Protein AF-A0A3M1Z560-F1 (afdb_monomer)

Nearest PDB structures (foldseek):
  5kz5-assembly1_i  TM=6.233E-01  e=4.955E-01  Homo sapiens
  3wfw-assembly1_A  TM=4.462E-01  e=5.004E+00  Methylacidiphilum infernorum V4
  7mby-assembly1_R  TM=2.902E-01  e=1.791E+00  Homo sapiens
  5iqj-assembly3_C  TM=2.449E-01  e=1.909E+00  Vibrio cholerae O1 biovar El Tor

Sequence (86 aa):
AYVWALEKDDGTLDFRFDVLNPQGLSAKAMCVILGETLSGEPLEQIAGVPNDIVHQIFGREISMGKGQGLMGIVHMVTHEAKKRLS

Solvent-accessible surface area (backbone atoms only — not comparable to full-atom values): 4956 Å² total; per-residue (Å²): 116,51,77,46,80,40,82,43,99,88,74,25,36,43,54,47,71,47,60,87,56,86,84,41,54,70,54,48,50,49,47,50,54,48,33,74,72,44,40,65,39,58,46,70,61,47,41,61,58,60,51,68,51,54,42,73,75,66,40,81,82,48,52,68,72,58,46,53,56,47,28,52,53,47,45,54,56,24,46,60,27,46,62,70,76,102

Mean predicted aligned error: 2.21 Å

Structure (mmCIF, N/CA/C/O backbone):
data_AF-A0A3M1Z560-F1
#
_entry.id   AF-A0A3M1Z560-F1
#
loop_
_atom_site.group_PDB
_atom_site.id
_atom_site.type_symbol
_atom_site.label_atom_id
_atom_site.label_alt_id
_atom_site.label_comp_id
_atom_site.label_asym_id
_atom_site.label_entity_id
_atom_site.label_seq_id
_atom_site.pdbx_PDB_ins_code
_atom_site.Cartn_x
_atom_site.Cartn_y
_atom_site.Cartn_z
_atom_site.occupancy
_atom_site.B_iso_or_equiv
_atom_site.auth_seq_id
_atom_site.auth_comp_id
_atom_site.auth_asym_id
_atom_site.auth_atom_id
_atom_site.pdbx_PDB_model_num
ATOM 1 N N . ALA A 1 1 ? 1.115 6.137 -6.071 1.00 90.81 1 ALA A N 1
ATOM 2 C CA . ALA A 1 1 ? -0.089 5.330 -6.340 1.00 90.81 1 ALA A CA 1
ATOM 3 C C . ALA A 1 1 ? -1.270 6.052 -5.721 1.00 90.81 1 ALA A C 1
ATOM 5 O O . ALA A 1 1 ? -1.051 6.797 -4.771 1.00 90.81 1 ALA A O 1
ATOM 6 N N . TYR A 1 2 ? -2.469 5.846 -6.245 1.00 97.44 2 TYR A N 1
ATOM 7 C CA . TYR A 1 2 ? -3.698 6.187 -5.539 1.00 97.44 2 TYR A CA 1
ATOM 8 C C . TYR A 1 2 ? -4.103 4.995 -4.673 1.00 97.44 2 TYR A C 1
ATOM 10 O O . TYR A 1 2 ? -3.911 3.850 -5.086 1.00 97.44 2 TYR A O 1
ATOM 18 N N . VAL A 1 3 ? -4.603 5.277 -3.472 1.00 98.19 3 VAL A N 1
ATOM 19 C CA . VAL A 1 3 ? -5.065 4.285 -2.498 1.00 98.19 3 VAL A CA 1
ATOM 20 C C . VAL A 1 3 ? -6.439 4.726 -2.020 1.00 98.19 3 VAL A C 1
ATOM 22 O O . VAL A 1 3 ? -6.608 5.876 -1.620 1.00 98.19 3 VAL A O 1
ATOM 25 N N . TRP A 1 4 ? -7.403 3.815 -2.052 1.00 98.56 4 TRP A N 1
ATOM 26 C CA . TRP A 1 4 ? -8.724 4.004 -1.469 1.00 98.56 4 TRP A CA 1
ATOM 27 C C . TRP A 1 4 ? -8.948 2.917 -0.426 1.00 98.56 4 TRP A C 1
ATOM 29 O O . TRP A 1 4 ? -8.848 1.736 -0.750 1.00 98.56 4 TRP A O 1
ATOM 39 N N . ALA A 1 5 ? -9.244 3.323 0.807 1.00 98.25 5 ALA A N 1
ATOM 40 C CA . ALA A 1 5 ? -9.671 2.432 1.877 1.00 98.25 5 ALA A CA 1
ATOM 41 C C . ALA A 1 5 ? -11.192 2.527 2.011 1.00 98.25 5 ALA A C 1
ATOM 43 O O . ALA A 1 5 ? -11.726 3.593 2.329 1.00 98.25 5 ALA A O 1
ATOM 44 N N . LEU A 1 6 ? -11.877 1.429 1.717 1.00 98.38 6 LEU A N 1
ATOM 45 C CA . LEU A 1 6 ? -13.327 1.320 1.770 1.00 98.38 6 LEU A CA 1
ATOM 46 C C . LEU A 1 6 ? -13.710 0.556 3.032 1.00 98.38 6 LEU A C 1
ATOM 48 O O . LEU A 1 6 ? -13.173 -0.517 3.288 1.00 98.38 6 LEU A O 1
ATOM 52 N N . GLU A 1 7 ? -14.627 1.101 3.819 1.00 97.62 7 GLU A N 1
ATOM 53 C CA . GLU A 1 7 ? -15.151 0.393 4.986 1.00 97.62 7 GLU A CA 1
ATOM 54 C C . GLU A 1 7 ? -16.045 -0.765 4.551 1.00 97.62 7 GLU A C 1
ATOM 56 O O . GLU A 1 7 ? -16.857 -0.636 3.631 1.00 97.62 7 GLU A O 1
ATOM 61 N N . LYS A 1 8 ? -15.877 -1.899 5.227 1.00 97.25 8 LYS A N 1
ATO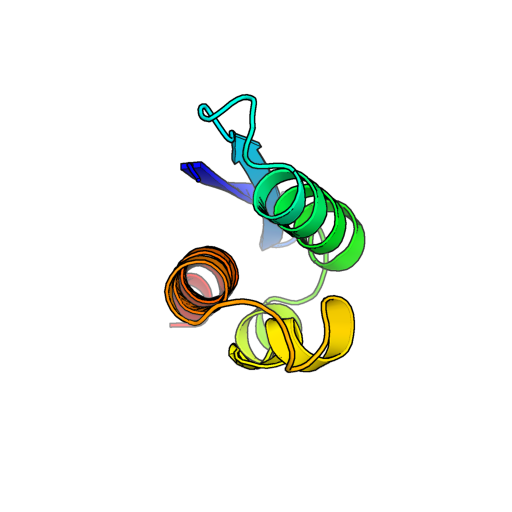M 62 C CA . LYS A 1 8 ? -16.747 -3.067 5.122 1.00 97.25 8 LYS A CA 1
ATOM 63 C C . LYS A 1 8 ? -17.733 -3.093 6.290 1.00 97.25 8 LYS A C 1
ATOM 65 O O . LYS A 1 8 ? -17.479 -2.510 7.342 1.00 97.25 8 LYS A O 1
ATOM 70 N N . ASP A 1 9 ? -18.826 -3.836 6.127 1.00 96.81 9 ASP A N 1
ATOM 71 C CA . ASP A 1 9 ? -19.877 -3.980 7.150 1.00 96.81 9 ASP A CA 1
ATOM 72 C C . ASP A 1 9 ? -19.361 -4.565 8.480 1.00 96.81 9 ASP A C 1
ATOM 74 O O . ASP A 1 9 ? -19.947 -4.334 9.534 1.00 96.81 9 ASP A O 1
ATOM 78 N N . ASP A 1 10 ? -18.255 -5.316 8.435 1.00 95.69 10 ASP A N 1
ATOM 79 C CA . ASP A 1 10 ? -17.583 -5.913 9.596 1.00 95.69 10 ASP A CA 1
ATOM 80 C C . ASP A 1 10 ? -16.587 -4.962 10.295 1.00 95.69 10 ASP A C 1
ATOM 82 O O . ASP A 1 10 ? -15.902 -5.370 11.232 1.00 95.69 10 ASP A O 1
ATOM 86 N N . GLY A 1 11 ? -16.496 -3.701 9.857 1.00 95.00 11 GLY A N 1
ATOM 87 C CA . GLY A 1 11 ? -15.583 -2.692 10.405 1.00 95.00 11 GLY A CA 1
ATOM 88 C C . GLY A 1 11 ? -14.138 -2.793 9.902 1.00 95.00 11 GLY A C 1
ATOM 89 O O . GLY A 1 11 ? -13.302 -1.972 10.281 1.00 95.00 11 GLY A O 1
ATOM 90 N N . THR A 1 12 ? -13.830 -3.765 9.040 1.00 98.19 12 THR A N 1
ATOM 91 C CA . THR A 1 12 ? -12.520 -3.881 8.381 1.00 98.19 12 THR A CA 1
ATOM 92 C C . THR A 1 12 ? -12.445 -3.003 7.126 1.00 98.19 12 THR A C 1
ATOM 94 O O . THR A 1 12 ? -13.411 -2.335 6.745 1.00 98.19 12 THR A O 1
ATOM 97 N N . LEU A 1 13 ? -11.280 -2.984 6.473 1.00 98.56 13 LEU A N 1
ATOM 98 C CA . LEU A 1 13 ? -11.041 -2.206 5.256 1.00 98.56 13 LEU A CA 1
ATOM 99 C C . LEU A 1 13 ? -10.871 -3.106 4.027 1.00 98.56 13 LEU A C 1
ATOM 101 O O . LEU A 1 13 ? -10.173 -4.112 4.091 1.00 98.56 13 LEU A O 1
ATOM 105 N N . ASP A 1 14 ? -11.458 -2.708 2.898 1.00 98.62 14 ASP A N 1
ATOM 106 C CA . ASP A 1 14 ? -11.105 -3.163 1.546 1.00 98.62 14 ASP A CA 1
ATOM 107 C C . ASP A 1 14 ? -10.206 -2.109 0.883 1.00 98.62 14 ASP A C 1
ATOM 109 O O . ASP A 1 14 ? -10.569 -0.928 0.827 1.00 98.62 14 ASP A O 1
ATOM 113 N N . PHE A 1 15 ? -9.031 -2.504 0.388 1.00 98.62 15 PHE A N 1
ATOM 114 C CA . PHE A 1 15 ? -8.085 -1.575 -0.231 1.00 98.62 15 PHE A CA 1
ATOM 115 C C . PHE A 1 15 ? -8.080 -1.694 -1.751 1.00 98.62 15 PHE A C 1
ATOM 117 O O . PHE A 1 15 ? -7.784 -2.743 -2.321 1.00 98.62 15 PHE A O 1
ATOM 124 N N . ARG A 1 16 ? -8.310 -0.565 -2.426 1.00 98.50 16 ARG A N 1
ATOM 125 C CA . ARG A 1 16 ? -8.195 -0.451 -3.884 1.00 98.50 16 ARG A CA 1
ATOM 126 C C . ARG A 1 16 ? -7.070 0.484 -4.266 1.00 98.50 16 ARG A C 1
ATOM 128 O O . ARG A 1 16 ? -6.794 1.468 -3.581 1.00 98.50 16 ARG A O 1
ATOM 135 N N . PHE A 1 17 ? -6.441 0.187 -5.396 1.00 98.50 17 PHE A N 1
ATOM 136 C CA . PHE A 1 17 ? -5.227 0.862 -5.824 1.00 98.50 17 PHE A CA 1
ATOM 137 C C . PHE A 1 17 ? -5.273 1.223 -7.299 1.00 98.50 17 PHE A C 1
ATOM 139 O O . PHE A 1 17 ? -5.832 0.486 -8.109 1.00 98.50 17 PHE A O 1
ATOM 146 N N . ASP A 1 18 ? -4.596 2.315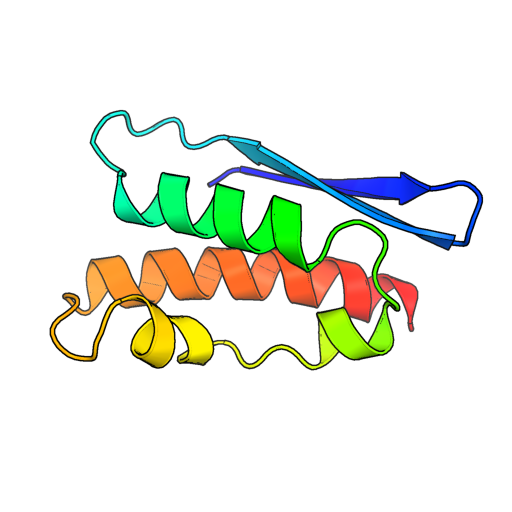 -7.647 1.00 98.06 18 ASP A N 1
ATOM 147 C CA . ASP A 1 18 ? -4.254 2.618 -9.033 1.00 98.06 18 ASP A CA 1
ATOM 148 C C . ASP A 1 18 ? -2.816 3.142 -9.152 1.00 98.06 18 ASP A C 1
ATOM 150 O O . ASP A 1 18 ? -2.330 3.969 -8.368 1.00 98.06 18 ASP A O 1
ATOM 154 N N . VAL A 1 19 ? -2.114 2.644 -10.166 1.00 97.62 19 VAL A N 1
ATOM 155 C CA . VAL A 1 19 ? -0.746 3.023 -10.507 1.00 97.62 19 VAL A CA 1
ATOM 156 C C . VAL A 1 19 ? -0.735 3.498 -11.953 1.00 97.62 19 VAL A C 1
ATOM 158 O O . VAL A 1 19 ? -0.475 2.729 -12.878 1.00 97.62 19 VAL A O 1
ATOM 161 N N . LEU A 1 20 ? -0.941 4.807 -12.123 1.00 95.56 20 LEU A N 1
ATOM 162 C CA . LEU A 1 20 ? -0.988 5.453 -13.439 1.00 95.56 20 LEU A CA 1
ATOM 163 C C . LEU A 1 20 ? 0.307 5.319 -14.241 1.00 95.56 20 LEU A C 1
ATOM 165 O O . LEU A 1 20 ? 0.276 5.372 -15.465 1.00 95.56 20 LEU A O 1
ATOM 169 N N . ASN A 1 21 ? 1.456 5.160 -13.576 1.00 94.19 21 ASN A N 1
ATOM 170 C CA . ASN A 1 21 ? 2.712 4.939 -14.281 1.00 94.19 21 ASN A CA 1
ATOM 171 C C . ASN A 1 21 ? 2.741 3.506 -14.852 1.00 94.19 21 ASN A C 1
ATOM 173 O O . ASN A 1 21 ? 2.898 2.551 -14.079 1.00 94.19 21 ASN A O 1
ATOM 177 N N . PRO A 1 22 ? 2.680 3.320 -16.187 1.00 93.00 22 PRO A N 1
ATOM 178 C CA . PRO A 1 22 ? 2.656 1.988 -16.779 1.00 93.00 22 PRO A CA 1
ATOM 179 C C . PRO A 1 22 ? 3.931 1.192 -16.477 1.00 93.00 22 PRO A C 1
ATOM 181 O O . PRO A 1 22 ? 3.852 -0.026 -16.318 1.00 93.00 22 PRO A O 1
ATOM 184 N N . GLN A 1 23 ? 5.067 1.877 -16.312 1.00 94.12 23 GLN A N 1
ATOM 185 C CA . GLN A 1 23 ? 6.381 1.292 -16.024 1.00 94.12 23 GLN A CA 1
ATOM 186 C C . GLN A 1 23 ? 6.596 0.993 -14.528 1.00 94.12 23 GLN A C 1
ATOM 188 O O . GLN A 1 23 ? 7.616 0.423 -14.143 1.00 94.12 23 GLN A O 1
ATOM 193 N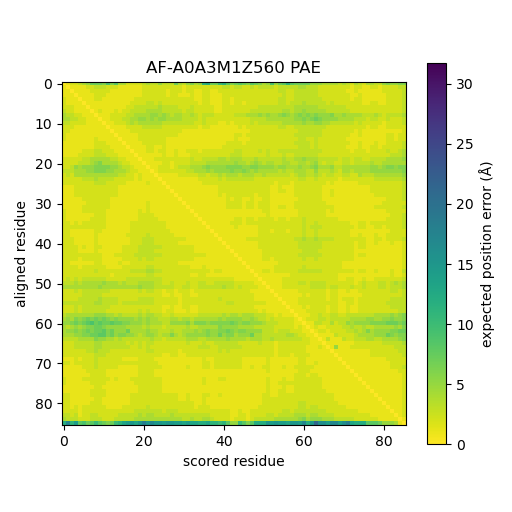 N . GLY A 1 24 ? 5.650 1.372 -13.662 1.00 94.69 24 GLY A N 1
ATOM 194 C CA . GLY A 1 24 ? 5.731 1.205 -12.210 1.00 94.69 24 GLY A CA 1
ATOM 195 C C . GLY A 1 24 ? 5.471 -0.226 -11.733 1.00 94.69 24 GLY A C 1
ATOM 196 O O . GLY A 1 24 ? 4.614 -0.418 -10.877 1.00 94.69 24 GLY A O 1
ATOM 197 N N . LEU A 1 25 ? 6.176 -1.229 -12.270 1.00 95.75 25 LEU A N 1
ATOM 198 C CA . LEU A 1 25 ? 5.905 -2.645 -11.983 1.00 95.75 25 LEU A CA 1
ATOM 199 C C . LEU A 1 25 ? 6.003 -2.980 -10.490 1.00 95.75 25 LEU A C 1
ATOM 201 O O . LEU A 1 25 ? 5.113 -3.630 -9.956 1.00 95.75 25 LEU A O 1
ATOM 205 N N . SER A 1 26 ? 7.032 -2.489 -9.796 1.00 97.00 26 SER A N 1
ATOM 206 C CA . SER A 1 26 ? 7.180 -2.729 -8.355 1.00 97.00 26 SER A CA 1
ATOM 207 C C . SER A 1 26 ? 6.067 -2.068 -7.537 1.00 97.00 26 SER A C 1
ATOM 209 O O . SER A 1 26 ? 5.613 -2.639 -6.555 1.00 97.00 26 SER A O 1
ATOM 211 N N . ALA A 1 27 ? 5.578 -0.896 -7.958 1.00 98.12 27 ALA A N 1
ATOM 212 C CA . ALA A 1 27 ? 4.448 -0.235 -7.307 1.00 98.12 27 ALA A CA 1
ATOM 213 C C . ALA A 1 27 ? 3.144 -1.008 -7.531 1.00 98.12 27 ALA A C 1
ATOM 215 O O . ALA A 1 27 ? 2.392 -1.203 -6.585 1.00 98.12 27 ALA A O 1
ATOM 216 N N . LYS A 1 28 ? 2.908 -1.503 -8.753 1.00 98.50 28 LYS A N 1
ATOM 217 C CA . LYS A 1 28 ? 1.767 -2.377 -9.065 1.00 98.50 28 LYS A CA 1
ATOM 218 C C . LYS A 1 28 ? 1.810 -3.660 -8.235 1.00 98.50 28 LYS A C 1
ATOM 220 O O . LYS A 1 28 ? 0.812 -4.006 -7.618 1.00 98.50 28 LYS A O 1
ATOM 225 N N . ALA A 1 29 ? 2.970 -4.314 -8.171 1.00 98.25 29 ALA A N 1
ATOM 226 C CA . ALA A 1 29 ? 3.170 -5.507 -7.354 1.00 98.25 29 ALA A CA 1
ATOM 227 C C . ALA A 1 29 ? 2.914 -5.224 -5.868 1.00 98.25 29 ALA A C 1
ATOM 229 O O . ALA A 1 29 ? 2.193 -5.976 -5.225 1.00 98.25 29 ALA A O 1
ATOM 230 N N . MET A 1 30 ? 3.428 -4.108 -5.340 1.00 98.44 30 MET A N 1
ATOM 231 C CA . MET A 1 30 ? 3.171 -3.701 -3.958 1.00 98.44 30 MET A CA 1
ATOM 232 C C . MET A 1 30 ? 1.674 -3.511 -3.685 1.00 98.44 30 MET A C 1
ATOM 234 O O . MET A 1 30 ? 1.179 -3.976 -2.666 1.00 98.44 30 MET A O 1
ATOM 238 N N . CYS A 1 31 ? 0.944 -2.863 -4.596 1.00 98.62 31 CYS A N 1
ATOM 239 C CA . CYS A 1 31 ? -0.503 -2.684 -4.481 1.00 98.62 31 CYS A CA 1
ATOM 240 C C . CYS A 1 3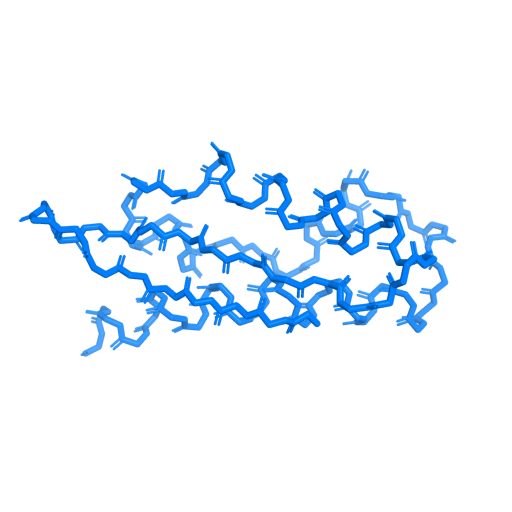1 ? -1.264 -4.018 -4.463 1.00 98.62 31 CYS A C 1
ATOM 242 O O . CYS A 1 31 ? -2.169 -4.173 -3.652 1.00 98.62 31 CYS A O 1
ATOM 244 N N . VAL A 1 32 ? -0.882 -4.981 -5.310 1.00 98.56 32 VAL A N 1
ATOM 245 C CA . VAL A 1 32 ? -1.482 -6.328 -5.309 1.00 98.56 32 VAL A CA 1
ATOM 246 C C . VAL A 1 32 ? -1.199 -7.044 -3.991 1.00 98.56 32 VAL A C 1
ATOM 248 O O . VAL A 1 32 ? -2.136 -7.499 -3.349 1.00 98.56 32 VAL A O 1
ATOM 251 N N . ILE A 1 33 ? 0.062 -7.064 -3.542 1.00 98.62 33 ILE A N 1
ATOM 252 C CA . ILE A 1 33 ? 0.450 -7.705 -2.278 1.00 98.62 33 ILE A CA 1
ATOM 253 C C . ILE A 1 33 ? -0.353 -7.118 -1.115 1.00 98.62 33 ILE A C 1
ATOM 255 O O . ILE A 1 33 ? -0.960 -7.866 -0.358 1.00 98.62 33 ILE A O 1
ATOM 259 N N . LEU A 1 34 ? -0.406 -5.790 -0.982 1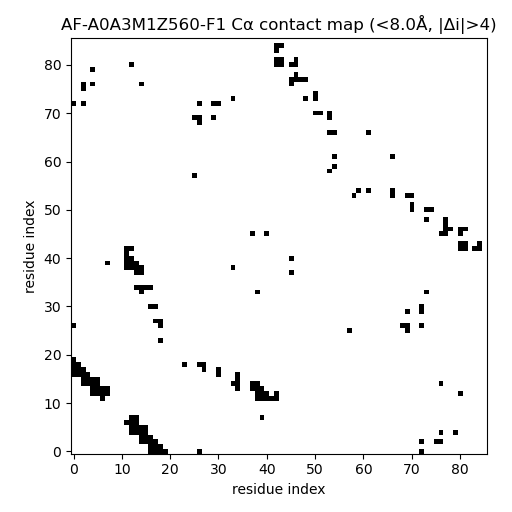.00 98.69 34 LEU A N 1
ATOM 260 C CA . LEU A 1 34 ? -1.152 -5.139 0.099 1.00 98.69 34 LEU A CA 1
ATOM 261 C C . LEU A 1 34 ? -2.657 -5.419 0.006 1.00 98.69 34 LEU A C 1
ATOM 263 O O . LEU A 1 34 ? -3.278 -5.715 1.019 1.00 98.69 34 LEU A O 1
ATOM 267 N N . GLY A 1 35 ? -3.238 -5.349 -1.193 1.00 98.56 35 GLY A N 1
ATOM 268 C CA . GLY A 1 35 ? -4.660 -5.614 -1.401 1.00 98.56 35 GLY A CA 1
ATOM 269 C C . GLY A 1 35 ? -5.058 -7.042 -1.039 1.00 98.56 35 GLY A C 1
ATOM 270 O O . GLY A 1 35 ? -6.035 -7.225 -0.320 1.00 98.56 35 GLY A O 1
ATOM 271 N N . GLU A 1 36 ? -4.287 -8.036 -1.482 1.00 98.56 36 GLU A N 1
ATOM 272 C CA . GLU A 1 36 ? -4.570 -9.458 -1.241 1.00 98.56 36 GLU A CA 1
ATOM 273 C C . GLU A 1 36 ? -4.300 -9.896 0.202 1.00 98.56 36 GLU A C 1
ATOM 275 O O . GLU A 1 36 ? -4.921 -10.846 0.669 1.00 98.56 36 GLU A O 1
ATOM 280 N N . THR A 1 37 ? -3.374 -9.232 0.901 1.00 98.38 37 THR A N 1
ATOM 281 C CA . THR A 1 37 ? -2.946 -9.656 2.248 1.00 98.38 37 THR A CA 1
ATOM 282 C C . THR A 1 37 ? -3.537 -8.848 3.392 1.00 98.38 37 THR A C 1
ATOM 284 O O . THR A 1 37 ? -3.531 -9.342 4.511 1.00 98.38 37 THR A O 1
ATOM 287 N N . LEU A 1 38 ? -3.997 -7.615 3.154 1.00 98.50 38 LEU A N 1
ATOM 288 C CA . LEU A 1 38 ? -4.471 -6.724 4.221 1.00 98.50 38 LEU A CA 1
ATOM 289 C C . LEU A 1 38 ? -5.957 -6.383 4.120 1.00 98.50 38 LEU A C 1
ATOM 291 O O . LEU A 1 38 ? -6.528 -5.900 5.096 1.00 98.50 38 LEU A O 1
ATOM 295 N N . SER A 1 39 ? -6.598 -6.592 2.967 1.00 98.56 39 SER A N 1
ATOM 296 C CA . SER A 1 39 ? -8.035 -6.328 2.856 1.00 98.56 39 SER A CA 1
ATOM 297 C C . SER A 1 39 ? -8.818 -7.341 3.685 1.00 98.56 39 SER A C 1
ATOM 299 O O . SER A 1 39 ? -8.675 -8.547 3.506 1.00 98.56 39 SER A O 1
ATOM 301 N N . GLY A 1 40 ? -9.677 -6.850 4.575 1.00 98.38 40 GLY A N 1
ATOM 302 C CA . GLY A 1 40 ? -10.452 -7.677 5.496 1.00 98.38 40 GLY A CA 1
ATOM 303 C C . GLY A 1 40 ? -9.728 -8.083 6.780 1.00 98.38 40 GLY A C 1
ATOM 304 O O . GLY A 1 40 ? -10.358 -8.707 7.630 1.00 98.38 40 GLY A O 1
ATOM 305 N N . GLU A 1 41 ? -8.457 -7.718 6.950 1.00 98.62 41 GLU A N 1
ATOM 306 C CA . GLU A 1 41 ? -7.721 -7.994 8.185 1.00 98.62 41 GLU A CA 1
ATOM 307 C C . GLU A 1 41 ? -8.077 -6.991 9.306 1.00 98.62 41 GLU A C 1
ATOM 309 O O . GLU A 1 41 ? -8.529 -5.870 9.027 1.00 98.62 41 GLU A O 1
ATOM 314 N N . PRO A 1 42 ? -7.861 -7.352 10.588 1.00 98.38 42 PRO A N 1
ATOM 315 C CA . PRO A 1 42 ? -7.998 -6.440 11.721 1.00 98.38 42 PRO A CA 1
ATOM 316 C C . PRO A 1 42 ? -7.188 -5.147 11.562 1.00 98.38 42 PRO A C 1
ATOM 318 O O . PRO A 1 42 ? -6.015 -5.157 11.169 1.00 98.38 42 PRO A O 1
ATOM 321 N N . LEU A 1 43 ? -7.790 -4.017 11.945 1.00 98.44 43 LEU A N 1
ATOM 322 C CA . LEU A 1 43 ? -7.181 -2.692 11.802 1.00 98.44 43 LEU A CA 1
ATOM 323 C C . LEU A 1 43 ? -5.847 -2.577 12.550 1.00 98.44 43 LEU A C 1
ATOM 325 O O . LEU A 1 43 ? -4.925 -1.927 12.062 1.00 98.44 43 LEU A O 1
ATOM 329 N N . GLU A 1 44 ? -5.712 -3.229 13.704 1.00 98.38 44 GLU A N 1
ATOM 330 C CA . GLU A 1 44 ? -4.486 -3.243 14.502 1.00 98.38 44 GLU A CA 1
ATOM 331 C C . GLU A 1 44 ? -3.341 -3.955 13.775 1.00 98.38 44 GLU A C 1
ATOM 333 O O . GLU A 1 44 ? -2.196 -3.499 13.838 1.00 98.38 44 GLU A O 1
ATOM 338 N N . GLN A 1 45 ? -3.636 -5.038 13.046 1.00 98.31 45 GLN A N 1
ATOM 339 C CA . GLN A 1 45 ? -2.634 -5.735 12.239 1.00 98.31 45 GLN A CA 1
ATOM 340 C C . GLN A 1 45 ? -2.176 -4.864 11.073 1.00 98.31 45 GLN A C 1
ATOM 342 O O . GLN A 1 45 ? -0.972 -4.704 10.869 1.00 98.31 45 GLN A O 1
ATOM 347 N N . ILE A 1 46 ? -3.116 -4.231 10.366 1.00 98.44 46 ILE A N 1
ATOM 348 C CA . ILE A 1 46 ? -2.804 -3.317 9.262 1.00 98.44 46 ILE A CA 1
ATOM 349 C C . ILE A 1 46 ? -1.976 -2.129 9.773 1.00 98.44 46 ILE A C 1
ATOM 351 O O . ILE A 1 46 ? -0.947 -1.784 9.196 1.00 98.44 46 ILE A O 1
ATOM 355 N N . ALA A 1 47 ? -2.376 -1.516 10.890 1.00 98.38 47 ALA A N 1
ATOM 356 C CA . ALA A 1 47 ? -1.666 -0.396 11.506 1.00 98.38 47 ALA A CA 1
ATOM 357 C C . ALA A 1 47 ? -0.239 -0.761 11.955 1.00 98.38 47 ALA A C 1
ATOM 359 O O . ALA A 1 47 ? 0.640 0.112 11.976 1.00 98.38 47 ALA A O 1
ATOM 360 N N . GLY A 1 48 ? -0.018 -2.029 12.310 1.00 98.00 48 GLY A N 1
ATOM 361 C CA . GLY A 1 48 ? 1.261 -2.576 12.750 1.00 98.00 48 GLY A CA 1
ATOM 362 C C . GLY A 1 48 ? 2.238 -2.936 11.628 1.00 98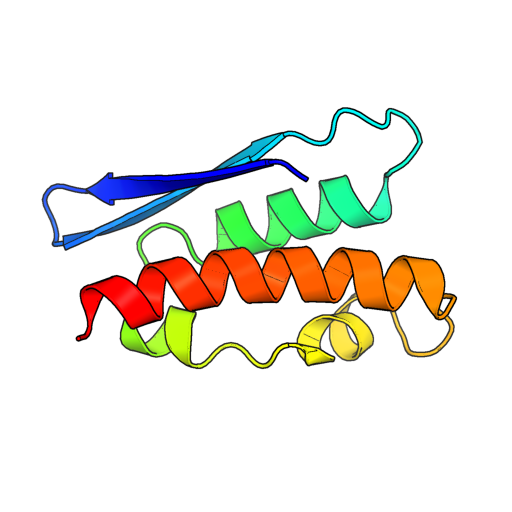.00 48 GLY A C 1
ATOM 363 O O . GLY A 1 48 ? 3.399 -3.216 11.930 1.00 98.00 48 GLY A O 1
ATOM 364 N N . VAL A 1 49 ? 1.823 -2.917 10.353 1.00 98.38 49 VAL A N 1
ATOM 365 C CA . VAL A 1 49 ? 2.714 -3.260 9.232 1.00 98.38 49 VAL A CA 1
ATOM 366 C C . VAL A 1 49 ? 3.890 -2.273 9.177 1.00 98.38 49 VAL A C 1
ATOM 368 O O . VAL A 1 49 ? 3.682 -1.059 9.059 1.00 98.38 49 VAL A O 1
ATOM 371 N N . PRO A 1 50 ? 5.144 -2.752 9.250 1.00 97.31 50 PRO A N 1
ATOM 372 C CA . PRO A 1 50 ? 6.295 -1.867 9.246 1.00 97.31 50 PRO A CA 1
ATOM 373 C C . PRO A 1 50 ? 6.550 -1.329 7.832 1.00 97.31 50 PRO A C 1
ATOM 375 O O . PRO A 1 50 ? 6.515 -2.066 6.849 1.00 97.31 50 PRO A O 1
ATOM 378 N N . ASN A 1 51 ? 6.845 -0.031 7.712 1.00 94.19 51 ASN A N 1
ATOM 379 C CA . ASN A 1 51 ? 7.091 0.604 6.408 1.00 94.19 51 ASN A CA 1
ATOM 380 C C . ASN A 1 51 ? 8.270 -0.023 5.647 1.00 94.19 51 ASN A C 1
ATOM 382 O O . ASN A 1 51 ? 8.266 -0.069 4.419 1.00 94.19 51 ASN A O 1
ATOM 386 N N . ASP A 1 52 ? 9.277 -0.522 6.361 1.00 93.06 52 ASP A N 1
ATOM 387 C CA . ASP A 1 52 ? 10.470 -1.128 5.776 1.00 93.06 52 ASP A CA 1
ATOM 388 C C . ASP A 1 52 ? 10.272 -2.578 5.299 1.00 93.06 52 ASP A C 1
ATOM 390 O O . ASP A 1 52 ? 11.208 -3.158 4.741 1.00 93.06 52 ASP A O 1
ATOM 394 N N . ILE A 1 53 ? 9.051 -3.130 5.394 1.00 97.12 53 ILE A N 1
ATOM 395 C CA . ILE A 1 53 ? 8.668 -4.412 4.775 1.00 97.12 53 ILE A CA 1
ATOM 396 C C . ILE A 1 53 ? 9.002 -4.451 3.277 1.00 97.12 53 ILE A C 1
ATOM 398 O O . ILE A 1 53 ? 9.312 -5.504 2.725 1.00 97.12 53 ILE A O 1
ATOM 402 N N . VAL A 1 54 ? 9.044 -3.282 2.630 1.00 97.44 54 VAL A N 1
ATOM 403 C CA . VAL A 1 54 ? 9.501 -3.096 1.247 1.00 97.44 54 VAL A CA 1
ATOM 404 C C . VAL A 1 54 ? 10.860 -3.754 0.998 1.00 97.44 54 VAL A C 1
ATOM 406 O O . VAL A 1 54 ? 11.039 -4.398 -0.031 1.00 97.44 54 VAL A O 1
ATOM 409 N N . HIS A 1 55 ? 11.805 -3.636 1.933 1.00 95.62 55 HIS A N 1
ATOM 410 C CA . HIS A 1 55 ? 13.134 -4.232 1.790 1.00 95.62 55 HIS A CA 1
ATOM 411 C C . HIS A 1 55 ? 13.134 -5.750 1.978 1.00 95.62 55 HIS A C 1
ATOM 413 O O . HIS A 1 55 ? 14.041 -6.422 1.494 1.00 95.62 55 HIS A O 1
ATOM 419 N N . GLN A 1 56 ? 12.144 -6.288 2.693 1.00 96.62 56 GLN A N 1
ATOM 420 C CA . GLN A 1 56 ? 11.969 -7.731 2.846 1.00 96.62 56 GLN A CA 1
ATOM 421 C C . GLN A 1 56 ? 11.347 -8.343 1.583 1.00 96.62 56 GLN A C 1
ATOM 423 O O . GLN A 1 56 ? 11.725 -9.441 1.194 1.00 96.62 56 GLN A O 1
ATOM 428 N N . ILE A 1 57 ? 10.439 -7.616 0.920 1.00 97.25 57 ILE A N 1
ATOM 429 C CA . ILE A 1 57 ? 9.732 -8.076 -0.286 1.00 97.25 57 ILE A CA 1
ATOM 430 C C . ILE A 1 57 ? 10.580 -7.894 -1.555 1.00 97.25 57 ILE A C 1
ATOM 432 O O . ILE A 1 57 ? 10.663 -8.802 -2.377 1.00 97.25 57 ILE A O 1
ATOM 436 N N . PHE A 1 58 ? 11.193 -6.721 -1.738 1.00 96.19 58 PHE A N 1
ATOM 437 C CA . PHE A 1 58 ? 11.879 -6.343 -2.985 1.00 96.19 58 PHE A CA 1
ATOM 438 C C . PHE A 1 58 ? 13.407 -6.311 -2.875 1.00 96.19 58 PHE A C 1
ATOM 440 O O . PHE A 1 58 ? 14.071 -5.900 -3.826 1.00 96.19 58 PHE A O 1
ATOM 447 N N . GLY A 1 59 ? 13.954 -6.707 -1.725 1.00 96.00 59 GLY A N 1
ATOM 448 C CA . GLY A 1 59 ? 15.386 -6.659 -1.461 1.00 96.00 59 GLY A CA 1
ATOM 449 C C . GLY A 1 59 ? 15.902 -5.262 -1.097 1.00 96.00 59 GLY A C 1
ATOM 450 O O . GLY A 1 59 ? 15.204 -4.246 -1.178 1.00 96.00 59 GLY A O 1
ATOM 451 N N . ARG A 1 60 ? 17.161 -5.211 -0.652 1.00 93.19 60 ARG A N 1
ATOM 452 C CA . ARG A 1 60 ? 17.850 -3.967 -0.243 1.00 93.19 60 ARG A CA 1
ATOM 453 C C . ARG A 1 60 ? 18.536 -3.256 -1.413 1.00 93.19 60 ARG A C 1
ATOM 455 O O . ARG A 1 60 ? 19.003 -2.134 -1.263 1.00 93.19 60 ARG A O 1
ATOM 462 N N . GLU A 1 61 ? 18.592 -3.905 -2.568 1.00 93.50 61 GLU A N 1
ATOM 463 C CA . GLU A 1 61 ? 19.134 -3.408 -3.829 1.00 93.50 61 GLU A CA 1
ATOM 464 C C . GLU A 1 61 ? 18.173 -2.471 -4.575 1.00 93.50 61 GLU A C 1
ATOM 466 O O . GLU A 1 61 ? 18.556 -1.848 -5.570 1.00 93.50 61 GLU A O 1
ATOM 471 N N . ILE A 1 62 ? 16.924 -2.347 -4.109 1.00 93.88 62 ILE A N 1
ATOM 472 C CA . ILE A 1 62 ? 15.978 -1.389 -4.670 1.00 93.88 62 ILE A CA 1
ATOM 473 C C . ILE A 1 62 ? 16.546 0.030 -4.557 1.00 93.88 62 ILE A C 1
ATOM 475 O O . ILE A 1 62 ? 17.011 0.464 -3.504 1.00 93.88 62 ILE A O 1
ATOM 479 N N . SER A 1 63 ? 16.517 0.777 -5.664 1.00 93.19 63 SER A N 1
ATOM 480 C CA . SER A 1 63 ? 17.050 2.138 -5.655 1.00 93.19 63 SER A CA 1
ATOM 481 C C . SER A 1 63 ? 16.303 3.002 -4.643 1.00 93.19 63 SER A C 1
ATOM 483 O O . SER A 1 63 ? 15.092 2.852 -4.469 1.00 93.19 63 SER A O 1
ATOM 485 N N . MET A 1 64 ? 17.004 3.956 -4.023 1.00 90.06 64 MET A N 1
ATOM 486 C CA . MET A 1 64 ? 16.417 4.799 -2.975 1.00 90.06 64 MET A CA 1
ATOM 487 C C . MET A 1 64 ? 15.090 5.440 -3.403 1.00 90.06 64 MET A C 1
ATOM 489 O O . MET A 1 64 ? 14.108 5.352 -2.675 1.00 90.06 64 MET A O 1
ATOM 493 N N . GLY A 1 65 ? 15.018 6.012 -4.611 1.00 92.12 65 GLY A N 1
ATOM 494 C CA . GLY A 1 65 ? 13.787 6.636 -5.111 1.00 92.12 65 GLY A CA 1
ATOM 495 C C . GLY A 1 65 ? 12.619 5.656 -5.273 1.00 92.12 65 GLY A C 1
ATOM 496 O O . GLY A 1 65 ? 11.483 5.992 -4.941 1.00 92.12 65 GLY A O 1
ATOM 497 N N . LYS A 1 66 ? 12.884 4.424 -5.730 1.00 93.25 66 LYS A N 1
ATOM 498 C CA . LYS A 1 66 ? 11.851 3.382 -5.822 1.00 93.25 66 LYS A CA 1
ATOM 499 C C . LYS A 1 66 ? 11.434 2.910 -4.431 1.00 93.25 66 LYS A C 1
ATOM 501 O O . LYS A 1 66 ? 10.239 2.837 -4.172 1.00 93.25 66 LYS A O 1
ATOM 506 N N . GLY A 1 67 ? 12.396 2.660 -3.541 1.00 96.00 67 GLY A N 1
ATOM 507 C CA . GLY A 1 67 ? 12.142 2.253 -2.159 1.00 96.00 67 GLY A CA 1
ATOM 508 C C . GLY A 1 67 ? 11.241 3.247 -1.428 1.00 96.00 67 GLY A C 1
ATOM 509 O O . GLY A 1 67 ? 10.198 2.858 -0.912 1.00 96.00 67 GLY A O 1
ATOM 510 N N . GLN A 1 68 ? 11.567 4.541 -1.491 1.00 95.94 68 GLN A N 1
ATOM 511 C CA . GLN A 1 68 ? 10.745 5.606 -0.903 1.00 95.94 68 GLN A CA 1
ATOM 512 C C . GLN A 1 68 ? 9.330 5.647 -1.493 1.00 95.94 68 GLN A C 1
ATOM 514 O O . GLN A 1 68 ? 8.353 5.764 -0.757 1.00 95.94 68 GLN A O 1
ATOM 519 N N . GLY A 1 69 ? 9.201 5.489 -2.815 1.00 96.31 69 GLY A N 1
ATOM 520 C CA . GLY A 1 69 ? 7.896 5.423 -3.470 1.00 96.31 69 GLY A CA 1
ATOM 521 C C . GLY A 1 69 ? 7.029 4.263 -2.970 1.00 96.31 69 GLY A C 1
ATOM 522 O O . GLY A 1 69 ? 5.837 4.455 -2.744 1.00 96.31 69 GLY A O 1
ATOM 523 N N . LEU A 1 70 ? 7.615 3.078 -2.765 1.00 98.12 70 LEU A N 1
ATOM 524 C CA . LEU A 1 70 ? 6.901 1.905 -2.245 1.00 98.12 70 LEU A CA 1
ATOM 525 C C . LEU A 1 70 ? 6.551 2.047 -0.762 1.00 98.12 70 LEU A C 1
ATOM 527 O O . LEU A 1 70 ? 5.425 1.741 -0.376 1.00 98.12 70 LEU A O 1
ATOM 531 N N . MET A 1 71 ? 7.472 2.572 0.051 1.00 98.06 71 MET A N 1
ATOM 532 C CA . MET A 1 71 ? 7.204 2.875 1.461 1.00 98.06 71 MET A CA 1
ATOM 533 C C . MET A 1 71 ? 6.065 3.885 1.603 1.00 98.06 71 MET A C 1
ATOM 535 O O . MET A 1 71 ? 5.229 3.74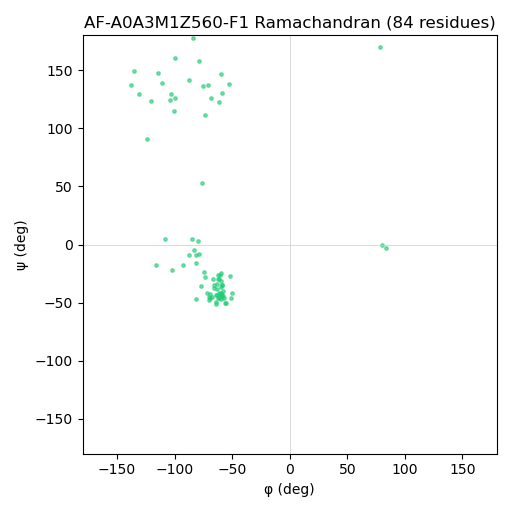6 2.485 1.00 98.06 71 MET A O 1
ATOM 539 N N . GLY A 1 72 ? 5.965 4.860 0.695 1.00 98.19 72 GLY A N 1
ATOM 540 C CA . GLY A 1 72 ? 4.829 5.780 0.654 1.00 98.19 72 GLY A CA 1
ATOM 541 C C . GLY A 1 72 ? 3.481 5.072 0.469 1.00 98.19 72 GLY A C 1
ATOM 542 O O . GLY A 1 72 ? 2.490 5.493 1.060 1.00 98.19 72 GLY A O 1
ATOM 543 N N . ILE A 1 73 ? 3.432 3.977 -0.300 1.00 98.50 73 ILE A N 1
ATOM 544 C CA . ILE A 1 73 ? 2.209 3.174 -0.479 1.00 98.50 73 ILE A CA 1
ATOM 545 C C . ILE A 1 73 ? 1.854 2.437 0.816 1.00 98.50 73 ILE A C 1
ATOM 547 O O . ILE A 1 73 ? 0.704 2.513 1.247 1.00 98.50 73 ILE A O 1
ATOM 551 N N . VAL A 1 74 ? 2.835 1.796 1.466 1.00 98.62 74 VAL A N 1
ATOM 552 C CA . VAL A 1 74 ? 2.641 1.155 2.784 1.00 98.62 74 VAL A CA 1
ATOM 553 C C . VAL A 1 74 ? 2.134 2.174 3.799 1.00 98.62 74 VAL A C 1
ATOM 555 O O . VAL A 1 74 ? 1.154 1.931 4.501 1.00 98.62 74 VAL A O 1
ATOM 558 N N . HIS A 1 75 ? 2.747 3.356 3.833 1.00 98.56 75 HIS A N 1
ATOM 559 C CA . HIS A 1 75 ? 2.361 4.410 4.754 1.00 98.56 75 HIS A CA 1
ATOM 560 C C . HIS A 1 75 ? 0.907 4.849 4.553 1.00 98.56 75 HIS A C 1
ATOM 562 O O . HIS A 1 75 ? 0.187 4.963 5.537 1.00 98.56 75 HIS A O 1
ATOM 568 N N . MET A 1 76 ? 0.446 5.037 3.310 1.00 98.44 76 MET A N 1
ATOM 569 C CA . MET A 1 76 ? -0.958 5.382 3.038 1.00 98.44 76 MET A CA 1
ATOM 570 C C . MET A 1 76 ? -1.929 4.311 3.553 1.00 98.44 76 MET A C 1
ATOM 572 O O . MET A 1 76 ? -2.913 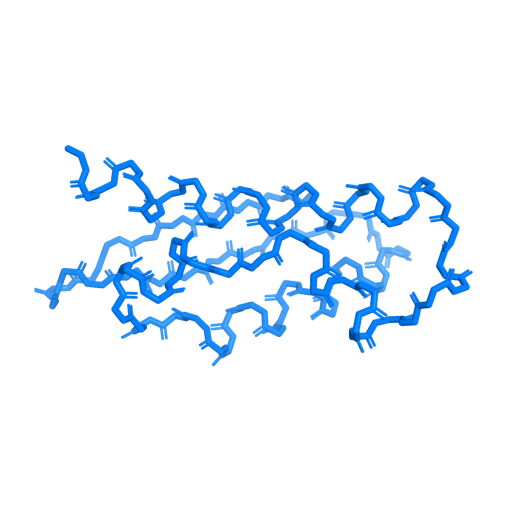4.651 4.201 1.00 98.44 76 MET A O 1
ATOM 576 N N . VAL A 1 77 ? -1.635 3.026 3.332 1.00 98.62 77 VAL A N 1
ATOM 577 C CA . VAL A 1 77 ? -2.477 1.915 3.817 1.00 98.62 77 VAL A CA 1
ATOM 578 C C . VAL A 1 77 ? -2.522 1.874 5.345 1.00 98.62 77 VAL A C 1
ATOM 580 O O . VAL A 1 77 ? -3.597 1.875 5.942 1.00 98.62 77 VAL A O 1
ATOM 583 N N . THR A 1 78 ? -1.359 1.902 5.998 1.00 98.56 78 THR A N 1
ATOM 584 C CA . THR A 1 78 ? -1.295 1.856 7.469 1.00 98.56 78 THR A CA 1
ATOM 585 C C . THR A 1 78 ? -1.881 3.107 8.123 1.00 98.56 78 THR A C 1
ATOM 587 O O . THR A 1 78 ? -2.425 3.027 9.224 1.00 98.56 78 THR A O 1
ATOM 590 N N . HIS A 1 79 ? -1.806 4.263 7.45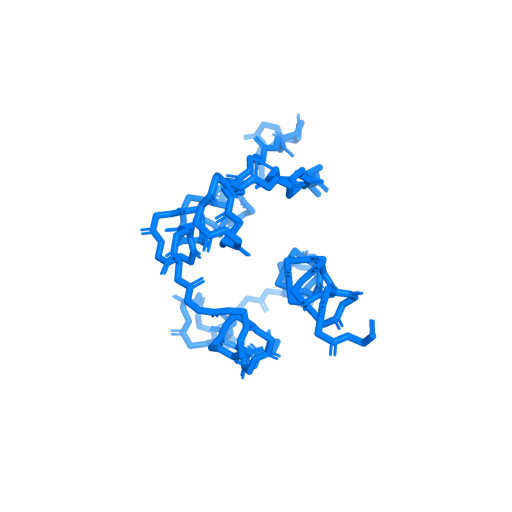7 1.00 98.38 79 HIS A N 1
ATOM 591 C CA . HIS A 1 79 ? -2.424 5.503 7.916 1.00 98.38 79 HIS A CA 1
ATOM 592 C C . HIS A 1 79 ? -3.953 5.394 7.964 1.00 98.38 79 HIS A C 1
ATOM 594 O O . HIS A 1 79 ? -4.550 5.790 8.964 1.00 98.38 79 HIS A O 1
ATOM 600 N N . GLU A 1 80 ? -4.582 4.812 6.939 1.00 98.31 80 GLU A N 1
ATOM 601 C CA . GLU A 1 80 ? -6.041 4.640 6.894 1.00 98.31 80 GLU A CA 1
ATOM 602 C C . GLU A 1 80 ? -6.573 3.724 8.004 1.00 98.31 80 GLU A C 1
ATOM 604 O O . GLU A 1 80 ? -7.656 3.981 8.536 1.00 98.31 80 GLU A O 1
ATOM 609 N N . ALA A 1 81 ? -5.804 2.702 8.395 1.00 98.19 81 ALA A N 1
ATOM 610 C CA . ALA A 1 81 ? -6.129 1.858 9.544 1.00 98.19 81 ALA A CA 1
ATOM 611 C C . ALA A 1 81 ? -5.961 2.613 10.872 1.00 98.19 81 ALA A C 1
ATOM 613 O O . ALA A 1 81 ? -6.874 2.640 11.694 1.00 98.19 81 ALA A O 1
ATOM 614 N N . LYS A 1 82 ? -4.829 3.307 11.063 1.00 98.06 82 LYS A N 1
ATOM 615 C CA . LYS A 1 82 ? -4.561 4.101 12.278 1.00 98.06 82 LYS A CA 1
ATOM 616 C C . LYS A 1 82 ? -5.616 5.173 12.524 1.00 98.06 82 LYS A C 1
ATOM 618 O O . LYS A 1 82 ? -6.027 5.363 13.659 1.00 98.06 82 LYS A O 1
ATOM 623 N N . LYS A 1 83 ? -6.070 5.838 11.462 1.00 97.50 83 LYS A N 1
ATOM 624 C CA . LYS A 1 83 ? -7.115 6.867 11.514 1.00 97.50 83 LYS A CA 1
ATOM 625 C C . LYS A 1 83 ? -8.468 6.337 12.010 1.00 97.50 83 LYS A C 1
ATOM 627 O O . LYS A 1 83 ? -9.264 7.117 12.512 1.00 97.50 83 LYS A O 1
ATOM 632 N N . ARG A 1 84 ? -8.750 5.043 11.838 1.00 96.12 84 ARG A N 1
ATOM 633 C CA . ARG A 1 84 ? -10.008 4.406 12.276 1.00 96.12 84 ARG A CA 1
ATOM 634 C C . ARG A 1 84 ? -9.935 3.798 13.669 1.00 96.12 84 ARG A C 1
ATOM 636 O O . ARG A 1 84 ? -10.968 3.551 14.273 1.00 96.12 84 ARG A O 1
ATOM 643 N N . LEU A 1 85 ? -8.722 3.573 14.165 1.00 95.31 85 LEU A N 1
ATOM 644 C CA . LEU A 1 85 ? -8.471 3.149 15.541 1.00 95.31 85 LEU A CA 1
ATOM 645 C C . LEU A 1 85 ? -8.494 4.315 16.544 1.00 95.31 85 LEU A C 1
ATOM 647 O O . LEU A 1 85 ? -8.525 4.066 17.748 1.00 95.31 85 LEU A O 1
ATOM 651 N N . SER A 1 86 ? -8.414 5.560 16.063 1.00 82.75 86 SER A N 1
ATOM 652 C CA . SER A 1 86 ? -8.367 6.785 16.874 1.00 82.75 86 SER A CA 1
ATOM 653 C C . SER A 1 86 ? -9.729 7.416 17.113 1.00 82.75 86 SER A C 1
ATOM 655 O O . SER A 1 86 ? -10.491 7.499 16.124 1.00 82.75 86 SER A O 1
#

Radius of gyration: 12.64 Å; Cα contacts (8 Å, |Δi|>4): 103; chains: 1; bounding box: 39×16×34 Å

Foldseek 3Di:
DDWDWDADPVRFTQIDDDDPPPPLVLLVVLSVCCRVPRGPDQLVVLLPDDLQCSCVVVNPPPDPVNSVVSSVVSCVRNVVSVVSVD

pLDDT: mean 96.83, std 2.53, range [82.75, 98.69]

Secondary structure (DSSP, 8-state):
-EEEEEEPTTS-EEEEEE---TT-HHHHHHHHHHHHHHTTS-HHHHHT--TTHHHHHH-TTS-HHHHHHHHHHHHHHHHHHHHHH-